Protein AF-A0A553V525-F1 (afdb_monomer_lite)

Foldseek 3Di:
DDEAEAPALVRLCVVPVDHSPDQWAEDAPYIYGYHLVVCVVVVNNQLSVQLRVQLNLFDPPPQQLLSLLVSCLRSVVLVVQDPDQLVCLPPDSNRLSVLCVVPDVVRNSSSSNNSVVVNNVVCVVQNPVVVSVVRVVD

Secondary structure (DSSP, 8-state):
-EEEE-SSHHHHHHHH---TT--EEEETTEEEES-HHHHHHTT-HHHHHHHHHHHTTSPTT--HHHHHHHHHHHHSGGGGS--S--S-TTS-HHHHHHHHHHT-TTTHHHHHHHHHHHHHHHHHHHHHHHHHHHHTT-

Radius of gyration: 14.91 Å; chains: 1; bounding box: 37×33×38 Å

Sequence (138 aa):
MRIEAASSAADFARHTAEPANIAASTQGAVISTQRLTALALSGRLPLTIRHEAFHTAQPAGIPRWLAEGLARTFSGEAASDPQGPTGLSRLSSDALSEELLGRNPTRLAAAYVEAARRAGQLVKRRGWKEVIKELSKL

Organism: NCBI:txid2592048

pLDDT: mean 93.95, std 5.08, range [64.5, 98.5]

Structure (mmCIF, N/CA/C/O backbone):
data_AF-A0A553V525-F1
#
_entry.id   AF-A0A553V525-F1
#
loop_
_atom_site.group_PDB
_atom_site.id
_atom_site.type_symbol
_atom_site.label_atom_id
_atom_site.label_alt_id
_atom_site.label_comp_id
_atom_site.label_asym_id
_atom_site.label_entity_id
_atom_site.label_seq_id
_atom_site.pdbx_PDB_ins_code
_atom_site.Cartn_x
_atom_site.Cartn_y
_atom_site.Cartn_z
_atom_site.occupancy
_atom_site.B_iso_or_equiv
_atom_site.auth_seq_id
_atom_site.auth_comp_id
_atom_site.auth_asym_id
_atom_site.auth_atom_id
_atom_site.pdbx_PDB_model_num
ATOM 1 N N . MET A 1 1 ? 8.305 -15.305 4.382 1.00 88.12 1 MET A N 1
ATOM 2 C CA . MET A 1 1 ? 8.177 -14.284 3.320 1.00 88.12 1 MET A CA 1
ATOM 3 C C . MET A 1 1 ? 9.393 -14.368 2.411 1.00 88.12 1 MET A C 1
ATOM 5 O O . MET A 1 1 ? 10.484 -14.564 2.933 1.00 88.12 1 MET A O 1
ATOM 9 N N . ARG A 1 2 ? 9.221 -14.228 1.092 1.00 95.38 2 ARG A N 1
ATOM 10 C CA . ARG A 1 2 ? 10.318 -14.115 0.111 1.00 95.38 2 ARG A CA 1
ATOM 11 C C . ARG A 1 2 ? 10.042 -12.981 -0.879 1.00 95.38 2 ARG A C 1
ATOM 13 O O . ARG A 1 2 ? 8.878 -12.683 -1.135 1.00 95.38 2 ARG A O 1
ATOM 20 N N . ILE A 1 3 ? 11.099 -12.376 -1.419 1.00 96.69 3 ILE A N 1
ATOM 21 C CA . ILE A 1 3 ? 11.019 -11.312 -2.430 1.00 96.69 3 ILE A CA 1
ATOM 22 C C . ILE A 1 3 ? 11.570 -11.853 -3.750 1.00 96.69 3 ILE A C 1
ATOM 24 O O . ILE A 1 3 ? 12.683 -12.376 -3.782 1.00 96.69 3 ILE A O 1
ATOM 28 N N . GLU A 1 4 ? 10.803 -11.706 -4.825 1.00 97.12 4 GLU A N 1
ATOM 29 C CA . GLU A 1 4 ? 11.183 -12.073 -6.189 1.00 97.12 4 GLU A CA 1
ATOM 30 C C . GLU A 1 4 ? 11.213 -10.824 -7.067 1.00 97.12 4 GLU A C 1
ATOM 32 O O . GLU A 1 4 ? 10.181 -10.215 -7.340 1.00 97.12 4 GLU A O 1
ATOM 37 N N . ALA A 1 5 ? 12.401 -10.431 -7.520 1.00 96.62 5 ALA A N 1
ATOM 38 C CA . ALA A 1 5 ? 12.555 -9.283 -8.402 1.00 96.62 5 ALA A CA 1
ATOM 39 C C . ALA A 1 5 ? 12.604 -9.735 -9.862 1.00 96.62 5 ALA A C 1
ATOM 41 O O . ALA A 1 5 ? 13.496 -10.485 -10.257 1.00 96.62 5 ALA A O 1
ATOM 42 N N . ALA A 1 6 ? 11.677 -9.236 -10.673 1.00 95.25 6 ALA A N 1
ATOM 43 C CA . ALA A 1 6 ? 11.665 -9.489 -12.103 1.00 95.25 6 ALA A CA 1
ATOM 44 C C . ALA A 1 6 ? 12.848 -8.814 -12.809 1.00 95.25 6 ALA A C 1
ATOM 46 O O . ALA A 1 6 ? 13.334 -7.755 -12.398 1.00 95.25 6 ALA A O 1
ATOM 47 N N . SER A 1 7 ? 13.261 -9.383 -13.939 1.00 93.31 7 SER A N 1
ATOM 48 C CA . SER A 1 7 ? 14.355 -8.861 -14.771 1.00 93.31 7 SER A CA 1
ATOM 49 C C . SER A 1 7 ? 13.959 -7.636 -15.611 1.00 93.31 7 SER A C 1
ATOM 51 O O . SER A 1 7 ? 14.817 -6.888 -16.078 1.00 93.31 7 SER A O 1
ATOM 53 N N . SER A 1 8 ? 12.661 -7.391 -15.801 1.00 90.81 8 SER A N 1
ATOM 54 C CA . SER A 1 8 ? 12.104 -6.236 -16.517 1.00 90.81 8 SER A CA 1
ATOM 55 C C . SER A 1 8 ? 10.628 -6.025 -16.150 1.00 90.81 8 SER A C 1
ATOM 57 O O . SER A 1 8 ? 10.022 -6.878 -15.507 1.00 90.81 8 SER A O 1
ATOM 59 N N . ALA A 1 9 ? 10.023 -4.912 -16.578 1.00 90.25 9 ALA A N 1
ATOM 60 C CA . ALA A 1 9 ? 8.586 -4.681 -16.383 1.00 90.25 9 ALA A CA 1
ATOM 61 C C . ALA A 1 9 ? 7.716 -5.684 -17.169 1.00 90.25 9 ALA A C 1
ATOM 63 O O . ALA A 1 9 ? 6.672 -6.109 -16.683 1.00 90.25 9 ALA A O 1
ATOM 64 N N . ALA A 1 10 ? 8.169 -6.108 -18.356 1.00 91.88 10 ALA A N 1
ATOM 65 C CA . ALA A 1 10 ? 7.500 -7.152 -19.134 1.00 91.88 10 ALA A CA 1
ATOM 66 C C . ALA A 1 10 ? 7.586 -8.514 -18.433 1.00 91.88 10 ALA A C 1
ATOM 68 O O . ALA A 1 10 ? 6.613 -9.259 -18.386 1.00 91.88 10 ALA A O 1
ATOM 69 N N . ASP A 1 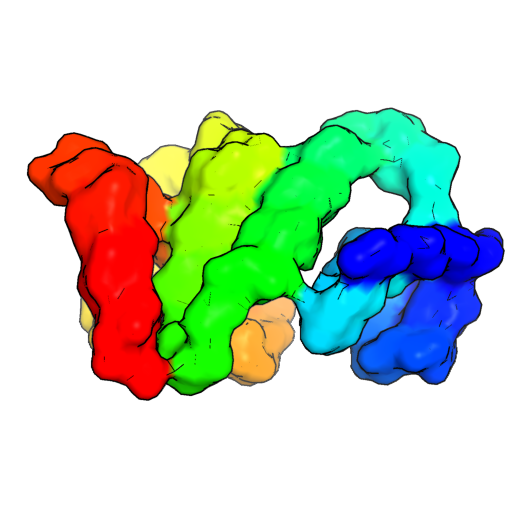11 ? 8.746 -8.821 -17.856 1.00 93.62 11 ASP A N 1
ATOM 70 C CA . ASP A 1 11 ? 8.949 -10.034 -17.073 1.00 93.62 11 ASP A CA 1
ATOM 71 C C . ASP A 1 11 ? 8.066 -10.065 -15.823 1.00 93.62 11 ASP A C 1
ATOM 73 O O . ASP A 1 11 ? 7.424 -11.076 -15.556 1.00 93.62 11 ASP A O 1
ATOM 77 N N . PHE A 1 12 ? 7.960 -8.931 -15.125 1.00 94.81 12 PHE A N 1
ATOM 78 C CA . PHE A 1 12 ? 7.050 -8.762 -13.996 1.00 94.81 12 PHE A CA 1
ATOM 79 C C . PHE A 1 12 ? 5.602 -9.050 -14.406 1.00 94.81 12 PHE A C 1
ATOM 81 O O . PHE A 1 12 ? 4.980 -9.939 -13.834 1.00 94.81 12 PHE A O 1
ATOM 88 N N . ALA A 1 13 ? 5.103 -8.369 -15.443 1.00 92.81 13 ALA A N 1
ATOM 89 C CA . ALA A 1 13 ? 3.723 -8.517 -15.902 1.00 92.81 13 ALA A CA 1
ATOM 90 C C . ALA A 1 13 ? 3.374 -9.961 -16.305 1.00 92.81 13 ALA A C 1
ATOM 92 O O . ALA A 1 13 ? 2.274 -10.432 -16.025 1.00 92.81 13 ALA A O 1
ATOM 93 N N . ARG A 1 14 ? 4.317 -10.695 -16.917 1.00 92.62 14 ARG A N 1
ATOM 94 C CA . ARG A 1 14 ? 4.125 -12.118 -17.249 1.00 92.62 14 ARG A CA 1
ATOM 95 C C . ARG A 1 14 ? 3.981 -13.004 -16.014 1.00 92.62 14 ARG A C 1
ATOM 97 O O . ARG A 1 14 ? 3.161 -13.912 -16.033 1.00 92.62 14 ARG A O 1
ATOM 104 N N . HIS A 1 15 ? 4.784 -12.770 -14.976 1.00 90.31 15 HIS A N 1
ATOM 105 C CA . HIS A 1 15 ? 4.807 -13.624 -13.784 1.00 90.31 15 HIS A CA 1
ATOM 106 C C . HIS A 1 15 ? 3.660 -13.335 -12.815 1.00 90.31 15 HIS A C 1
ATOM 108 O O . HIS A 1 15 ? 3.219 -14.238 -12.112 1.00 90.31 15 HIS A O 1
ATOM 114 N N . THR A 1 16 ? 3.179 -12.093 -12.762 1.00 91.19 16 THR A N 1
ATOM 115 C CA . THR A 1 16 ? 2.182 -11.665 -11.770 1.00 91.19 16 THR A CA 1
ATOM 116 C C . THR A 1 16 ? 0.788 -11.454 -12.350 1.00 91.19 16 THR A C 1
ATOM 118 O O . THR A 1 16 ? -0.157 -11.288 -11.583 1.00 91.19 16 THR A O 1
ATOM 121 N N . ALA A 1 17 ? 0.655 -11.428 -13.682 1.00 90.06 17 ALA A N 1
ATOM 122 C CA . ALA A 1 17 ? -0.527 -10.939 -14.399 1.00 90.06 17 ALA A CA 1
ATOM 123 C C . ALA A 1 17 ? -0.905 -9.481 -14.057 1.00 90.06 17 ALA A C 1
ATOM 125 O O . ALA A 1 17 ? -1.992 -9.013 -14.401 1.00 90.06 17 ALA A O 1
ATOM 126 N N . GLU A 1 18 ? -0.006 -8.740 -13.405 1.00 89.31 18 GLU A N 1
ATOM 127 C CA . GLU A 1 18 ? -0.202 -7.330 -13.099 1.00 89.31 18 GLU A CA 1
ATOM 128 C C . GLU A 1 18 ? 0.175 -6.449 -14.299 1.00 89.31 18 GLU A C 1
ATOM 130 O O . GLU A 1 18 ? 1.093 -6.771 -15.060 1.00 89.31 18 GLU A O 1
ATOM 135 N N . PRO A 1 19 ? -0.468 -5.282 -14.462 1.00 84.44 19 PRO A N 1
ATOM 136 C CA . PRO A 1 19 ? -0.036 -4.287 -15.433 1.00 84.44 19 PRO A CA 1
ATOM 137 C C . PRO A 1 19 ? 1.425 -3.851 -15.224 1.00 84.44 19 PRO A C 1
ATOM 139 O O . PRO A 1 19 ? 1.891 -3.688 -14.097 1.00 84.44 19 PRO A O 1
ATOM 142 N N . ALA A 1 20 ? 2.147 -3.567 -16.312 1.00 82.25 20 ALA A N 1
ATOM 143 C CA . ALA A 1 20 ? 3.570 -3.200 -16.267 1.00 82.25 20 ALA A CA 1
ATOM 144 C C . ALA A 1 20 ? 3.874 -1.886 -15.509 1.00 82.25 20 ALA A C 1
ATOM 146 O O . ALA A 1 20 ? 5.028 -1.608 -15.185 1.00 82.25 20 ALA A O 1
ATOM 147 N N . ASN A 1 21 ? 2.860 -1.067 -15.221 1.00 82.31 21 ASN A N 1
ATOM 148 C CA . ASN A 1 21 ? 2.977 0.143 -14.403 1.00 82.31 21 ASN A CA 1
ATOM 149 C C . ASN A 1 21 ? 2.856 -0.120 -12.887 1.00 82.31 21 ASN A C 1
ATOM 151 O O . ASN A 1 21 ? 3.037 0.812 -12.100 1.00 82.31 21 ASN A O 1
ATOM 155 N N . ILE A 1 22 ? 2.575 -1.357 -12.466 1.00 89.31 22 ILE A N 1
ATOM 156 C CA . ILE A 1 22 ? 2.565 -1.773 -11.059 1.00 89.31 22 ILE A CA 1
ATOM 157 C C . ILE A 1 22 ? 3.995 -2.073 -10.600 1.00 89.31 22 ILE A C 1
ATOM 159 O O . ILE A 1 22 ? 4.734 -2.797 -11.262 1.00 89.31 22 ILE A O 1
ATOM 163 N N . ALA A 1 23 ? 4.408 -1.483 -9.477 1.00 93.12 23 ALA A N 1
ATOM 164 C CA . ALA A 1 23 ? 5.784 -1.571 -8.980 1.00 93.12 23 ALA A CA 1
ATOM 165 C C . ALA A 1 23 ? 6.094 -2.919 -8.311 1.00 93.12 23 ALA A C 1
ATOM 167 O O . ALA A 1 23 ? 7.219 -3.415 -8.414 1.00 93.12 23 ALA A O 1
ATOM 168 N N . ALA A 1 24 ? 5.106 -3.480 -7.619 1.00 96.38 24 ALA A N 1
ATOM 169 C CA . ALA A 1 24 ? 5.170 -4.755 -6.930 1.00 96.38 24 ALA A CA 1
ATOM 170 C C . ALA A 1 24 ? 3.751 -5.269 -6.645 1.00 96.38 24 ALA A C 1
ATOM 172 O O . ALA A 1 24 ? 2.785 -4.526 -6.803 1.00 96.38 24 ALA A O 1
ATOM 173 N N . SER A 1 25 ? 3.636 -6.543 -6.287 1.00 95.38 25 SER A N 1
ATOM 174 C CA . SER A 1 25 ? 2.389 -7.169 -5.852 1.00 95.38 25 SER A CA 1
ATOM 175 C C . SER A 1 25 ? 2.707 -8.282 -4.858 1.00 95.38 25 SER A C 1
ATOM 177 O O . SER A 1 25 ? 3.759 -8.927 -4.949 1.00 95.38 25 SER A O 1
ATOM 179 N N . THR A 1 26 ? 1.797 -8.511 -3.918 1.00 95.69 26 THR A N 1
ATOM 180 C CA . THR A 1 26 ? 1.925 -9.537 -2.884 1.00 95.69 26 THR A CA 1
ATOM 181 C C . THR A 1 26 ? 0.887 -10.627 -3.086 1.00 95.69 26 THR A C 1
ATOM 183 O O . THR A 1 26 ? -0.313 -10.363 -3.136 1.00 95.69 26 THR A O 1
ATOM 186 N N . GLN A 1 27 ? 1.348 -11.875 -3.140 1.00 91.81 27 GLN A N 1
ATOM 187 C CA . GLN A 1 27 ? 0.498 -13.062 -3.179 1.00 91.81 27 GLN A CA 1
ATOM 188 C C . GLN A 1 27 ? 0.938 -14.030 -2.078 1.00 91.81 27 GLN A C 1
ATOM 190 O O . GLN A 1 27 ? 2.009 -14.642 -2.133 1.00 91.81 27 GLN A O 1
ATOM 195 N N . GLY A 1 28 ? 0.118 -14.141 -1.030 1.00 89.94 28 GLY A N 1
ATOM 196 C CA . GLY A 1 28 ? 0.458 -14.909 0.166 1.00 89.94 28 GLY A CA 1
ATOM 197 C C . GLY A 1 28 ? 1.754 -14.405 0.808 1.00 89.94 28 GLY A C 1
ATOM 198 O O . GLY A 1 28 ? 1.846 -13.259 1.234 1.00 89.94 28 GLY A O 1
ATOM 199 N N . ALA A 1 29 ? 2.772 -15.265 0.873 1.00 91.75 29 ALA A N 1
ATOM 200 C CA . ALA A 1 29 ? 4.075 -14.942 1.462 1.00 91.75 29 ALA A CA 1
ATOM 201 C C . ALA A 1 29 ? 5.125 -14.455 0.440 1.00 91.75 29 ALA A C 1
ATOM 203 O O . ALA A 1 29 ? 6.311 -14.364 0.787 1.00 91.75 29 ALA A O 1
ATOM 204 N N . VAL A 1 30 ? 4.722 -14.206 -0.809 1.00 95.81 30 VAL A N 1
ATOM 205 C CA . VAL A 1 30 ? 5.608 -13.824 -1.913 1.00 95.81 30 VAL A CA 1
ATOM 206 C C . VAL A 1 30 ? 5.343 -12.380 -2.308 1.00 95.81 30 VAL A C 1
ATOM 208 O O . VAL A 1 30 ? 4.219 -12.031 -2.655 1.00 95.81 30 VAL A O 1
ATOM 211 N N . ILE A 1 31 ? 6.395 -11.565 -2.276 1.00 97.44 31 ILE A N 1
ATOM 212 C CA . ILE A 1 31 ? 6.396 -10.212 -2.829 1.00 97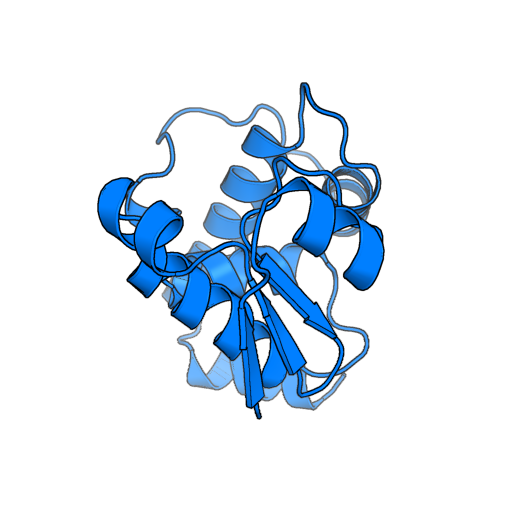.44 31 ILE A CA 1
ATOM 213 C C . ILE A 1 31 ? 7.105 -10.277 -4.174 1.00 97.44 31 ILE A C 1
ATOM 215 O O . ILE A 1 31 ? 8.320 -10.482 -4.225 1.00 97.44 31 ILE A O 1
ATOM 219 N N . SER A 1 32 ? 6.367 -10.090 -5.257 1.00 97.75 32 SER A N 1
ATOM 220 C CA . SER A 1 32 ? 6.943 -9.950 -6.589 1.00 97.75 32 SER A CA 1
ATOM 221 C C . SER A 1 32 ? 7.151 -8.467 -6.875 1.00 97.75 32 SER A C 1
ATOM 223 O O . SER A 1 32 ? 6.243 -7.667 -6.670 1.00 97.75 32 SER A O 1
ATOM 225 N N . THR A 1 33 ? 8.323 -8.071 -7.363 1.00 97.62 33 THR A N 1
ATOM 226 C CA . THR A 1 33 ? 8.642 -6.667 -7.664 1.00 97.62 33 THR A CA 1
ATOM 227 C C . THR A 1 33 ? 9.122 -6.507 -9.099 1.00 97.62 33 THR A C 1
ATOM 229 O O . THR A 1 33 ? 9.689 -7.427 -9.691 1.00 97.62 33 THR A O 1
ATOM 232 N N . GLN A 1 34 ? 9.010 -5.298 -9.650 1.00 96.06 34 GLN A N 1
ATOM 233 C CA . GLN A 1 34 ? 9.896 -4.893 -10.742 1.00 96.06 34 GLN A CA 1
ATOM 234 C C . GLN A 1 34 ? 11.369 -4.931 -10.287 1.00 96.06 34 GLN A C 1
ATOM 236 O O . GLN A 1 34 ? 11.673 -5.135 -9.108 1.00 96.06 34 GLN A O 1
ATOM 241 N N . ARG A 1 35 ? 12.312 -4.696 -11.208 1.00 95.62 35 ARG A N 1
ATOM 242 C CA . ARG A 1 35 ? 13.744 -4.620 -10.873 1.00 95.62 35 ARG A CA 1
ATOM 243 C C . ARG A 1 35 ? 13.997 -3.685 -9.687 1.00 95.62 35 ARG A C 1
ATOM 245 O O . ARG A 1 35 ? 13.679 -2.497 -9.754 1.00 95.62 35 ARG A O 1
ATOM 252 N N . LEU A 1 36 ? 14.675 -4.191 -8.657 1.00 96.56 3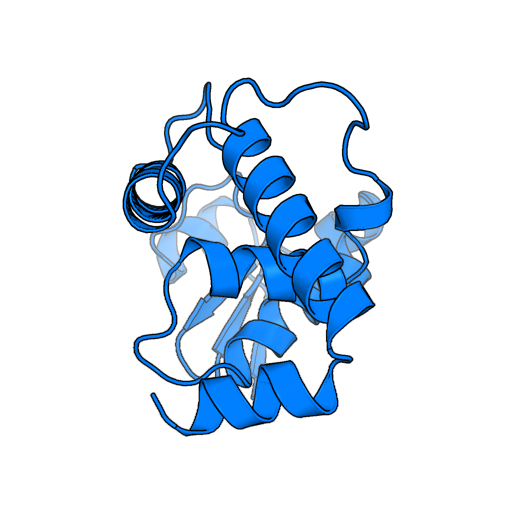6 LEU A N 1
ATOM 253 C CA . LEU A 1 36 ? 14.985 -3.413 -7.451 1.00 96.56 36 LEU A CA 1
ATOM 254 C C . LEU A 1 36 ? 15.811 -2.159 -7.762 1.00 96.56 36 LEU A C 1
ATOM 256 O O . LEU A 1 36 ? 15.564 -1.107 -7.184 1.00 96.56 36 LEU A O 1
ATOM 260 N N . THR A 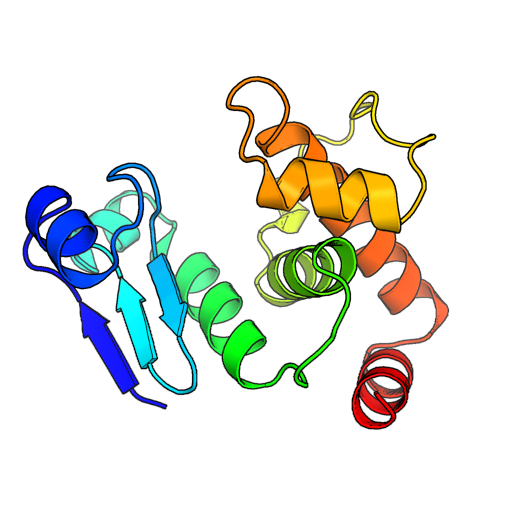1 37 ? 16.741 -2.238 -8.719 1.00 95.69 37 THR A N 1
ATOM 261 C CA . THR A 1 37 ? 17.545 -1.085 -9.156 1.00 95.69 37 THR A CA 1
ATOM 262 C C . THR A 1 37 ? 16.695 0.008 -9.799 1.00 95.69 37 THR A C 1
ATOM 264 O O . THR A 1 37 ? 16.931 1.183 -9.543 1.00 95.69 37 THR A O 1
ATOM 267 N N . ALA A 1 38 ? 15.669 -0.352 -10.575 1.00 94.19 38 ALA A N 1
ATOM 268 C CA . ALA A 1 38 ? 14.750 0.623 -11.156 1.00 94.19 38 ALA A CA 1
ATOM 269 C C . ALA A 1 38 ? 13.920 1.321 -10.067 1.00 94.19 38 ALA A C 1
ATOM 271 O O . ALA A 1 38 ? 13.804 2.545 -10.071 1.00 94.19 38 ALA A O 1
ATOM 272 N N . LEU A 1 39 ? 13.417 0.556 -9.091 1.00 95.69 39 LEU A N 1
ATOM 273 C CA . LEU A 1 39 ? 12.692 1.107 -7.942 1.00 95.69 39 LEU A CA 1
ATOM 274 C C . LEU A 1 39 ? 13.585 1.998 -7.064 1.00 95.69 39 LEU A C 1
ATOM 276 O O . LEU A 1 39 ? 13.110 2.996 -6.518 1.00 95.69 39 LEU A O 1
ATOM 280 N N . ALA A 1 40 ? 14.866 1.650 -6.918 1.00 97.12 40 ALA A N 1
ATOM 281 C CA . ALA A 1 40 ? 15.839 2.439 -6.167 1.00 97.12 40 ALA A CA 1
ATOM 282 C C . ALA A 1 40 ? 16.132 3.774 -6.862 1.00 97.12 40 ALA A C 1
ATOM 284 O O . ALA A 1 40 ? 16.071 4.816 -6.216 1.00 97.12 40 ALA A O 1
ATOM 285 N N . LEU A 1 41 ? 16.366 3.753 -8.179 1.00 96.88 41 LEU A N 1
ATOM 286 C CA . LEU A 1 41 ? 16.600 4.960 -8.979 1.00 96.88 41 LEU A CA 1
ATOM 287 C C . LEU A 1 41 ? 15.407 5.923 -8.953 1.00 96.88 41 LEU A C 1
ATOM 289 O O . LEU A 1 41 ? 15.604 7.133 -8.969 1.00 96.88 41 LEU A O 1
ATOM 293 N N . SER A 1 42 ? 14.177 5.408 -8.863 1.00 93.69 42 SER A N 1
ATOM 294 C CA . SER A 1 42 ? 12.978 6.241 -8.714 1.00 93.69 42 SER A CA 1
ATOM 295 C C . SER A 1 42 ? 12.670 6.642 -7.264 1.00 93.69 42 SER A C 1
ATOM 297 O O . SER A 1 42 ? 11.616 7.219 -7.016 1.00 93.69 42 SER A O 1
ATOM 299 N N . GLY A 1 43 ? 13.504 6.265 -6.288 1.00 95.12 43 GLY A N 1
ATOM 300 C CA . GLY A 1 43 ? 13.274 6.535 -4.862 1.00 95.12 43 GLY A CA 1
ATOM 301 C C . GLY A 1 43 ? 12.089 5.781 -4.239 1.00 95.12 43 GLY A C 1
ATOM 302 O O . GLY A 1 43 ? 11.650 6.119 -3.144 1.00 95.12 43 GLY A O 1
ATOM 303 N N . ARG A 1 44 ? 11.552 4.755 -4.915 1.00 95.19 44 ARG A N 1
ATOM 304 C CA . ARG A 1 44 ? 10.333 4.030 -4.504 1.00 95.19 44 ARG A CA 1
ATOM 305 C C . ARG A 1 44 ? 10.626 2.758 -3.716 1.00 95.19 44 ARG A C 1
ATOM 307 O O . ARG A 1 44 ? 9.770 2.319 -2.956 1.00 95.19 44 ARG A O 1
ATOM 314 N N . LEU A 1 45 ? 11.825 2.187 -3.859 1.00 96.88 45 LEU A N 1
ATOM 315 C CA . LEU A 1 45 ? 12.156 0.860 -3.327 1.00 96.88 45 LEU A CA 1
ATOM 316 C C . LEU A 1 45 ? 11.796 0.668 -1.837 1.00 96.88 45 LEU A C 1
ATOM 318 O O . LEU A 1 45 ? 11.067 -0.279 -1.545 1.00 96.88 45 LEU A O 1
ATOM 322 N N . PRO A 1 46 ? 12.222 1.527 -0.886 1.00 97.50 46 PRO A N 1
ATOM 323 C CA . PRO A 1 46 ? 11.921 1.295 0.528 1.00 97.50 46 PRO A CA 1
ATOM 324 C C . PRO A 1 46 ? 10.422 1.340 0.837 1.00 97.50 46 PRO A C 1
ATOM 326 O O . PRO A 1 46 ? 9.931 0.532 1.621 1.00 97.50 46 PRO A O 1
ATOM 329 N N . LEU A 1 47 ? 9.700 2.275 0.216 1.00 97.56 47 LEU A N 1
ATOM 330 C CA . LEU A 1 47 ? 8.263 2.446 0.412 1.00 97.56 47 LEU A CA 1
ATOM 331 C C . LEU A 1 47 ? 7.493 1.253 -0.158 1.00 97.56 47 LEU A C 1
ATOM 333 O O . LEU A 1 47 ? 6.668 0.672 0.539 1.00 97.56 47 LEU A O 1
ATOM 337 N N . THR A 1 48 ? 7.838 0.827 -1.375 1.00 97.12 48 THR A N 1
ATOM 338 C CA . THR A 1 48 ? 7.237 -0.341 -2.025 1.00 97.12 48 THR A CA 1
ATOM 339 C C . THR A 1 48 ? 7.454 -1.613 -1.207 1.00 97.12 48 THR A C 1
ATOM 341 O O . THR A 1 48 ? 6.494 -2.321 -0.933 1.00 97.12 48 THR A O 1
ATOM 344 N N . ILE A 1 49 ? 8.673 -1.888 -0.727 1.00 97.69 49 ILE A N 1
ATOM 345 C CA . ILE A 1 49 ? 8.915 -3.089 0.091 1.00 97.69 49 ILE A CA 1
ATOM 346 C C . ILE A 1 49 ? 8.122 -3.055 1.401 1.00 97.69 49 ILE A C 1
ATOM 348 O O . ILE A 1 49 ? 7.565 -4.075 1.793 1.00 97.69 49 ILE A O 1
ATOM 352 N N . ARG A 1 50 ? 8.035 -1.902 2.077 1.00 98.00 50 ARG A N 1
ATOM 353 C CA . ARG A 1 50 ? 7.240 -1.781 3.311 1.00 98.00 50 ARG A CA 1
ATOM 354 C C . ARG A 1 50 ? 5.748 -1.986 3.059 1.00 98.00 50 ARG A C 1
ATOM 356 O O . ARG A 1 50 ? 5.100 -2.629 3.877 1.00 98.00 50 ARG A O 1
ATOM 363 N N . HIS A 1 51 ? 5.229 -1.441 1.960 1.00 98.25 51 HIS A N 1
ATOM 364 C CA . HIS A 1 51 ? 3.833 -1.584 1.553 1.00 98.25 51 HIS A CA 1
ATOM 365 C C . HIS A 1 51 ? 3.470 -3.058 1.354 1.00 98.25 51 HIS A C 1
ATOM 367 O O . HIS A 1 51 ? 2.598 -3.588 2.038 1.00 98.25 51 HIS A O 1
ATOM 373 N N . GLU A 1 52 ? 4.218 -3.740 0.489 1.00 97.75 52 GLU A N 1
ATOM 374 C CA . GLU A 1 52 ? 3.986 -5.146 0.162 1.00 97.75 52 GLU A CA 1
ATOM 375 C C . GLU A 1 52 ? 4.201 -6.067 1.369 1.00 97.75 52 GLU A C 1
ATOM 377 O O . GLU A 1 52 ? 3.391 -6.947 1.655 1.00 97.75 52 GLU A O 1
ATOM 382 N N . ALA A 1 53 ? 5.249 -5.822 2.162 1.00 97.00 53 ALA A N 1
ATOM 383 C CA . ALA A 1 53 ? 5.476 -6.579 3.389 1.00 97.00 53 ALA A CA 1
ATOM 384 C C . ALA A 1 53 ? 4.311 -6.434 4.376 1.00 97.00 53 ALA A C 1
ATOM 386 O O . ALA A 1 53 ? 3.962 -7.406 5.046 1.00 97.00 53 ALA A O 1
ATOM 387 N N . PHE A 1 54 ? 3.671 -5.262 4.443 1.00 96.19 54 PHE A N 1
ATOM 388 C CA . PHE A 1 54 ? 2.517 -5.065 5.312 1.00 96.19 54 PHE A CA 1
ATOM 389 C C . PHE A 1 54 ? 1.313 -5.909 4.877 1.00 96.19 54 PHE A C 1
ATOM 391 O O . PHE A 1 54 ? 0.634 -6.466 5.737 1.00 96.19 54 PHE A O 1
ATOM 398 N N . HIS A 1 55 ? 1.090 -6.091 3.571 1.00 96.00 55 HIS A N 1
ATOM 399 C CA . HIS A 1 55 ? 0.043 -6.989 3.072 1.00 96.00 55 HIS A CA 1
ATOM 400 C C . HIS A 1 55 ? 0.229 -8.436 3.534 1.00 96.00 55 HIS A C 1
ATOM 402 O O . HIS A 1 55 ? -0.757 -9.098 3.846 1.00 96.00 55 HIS A O 1
ATOM 408 N N . THR A 1 56 ? 1.469 -8.917 3.680 1.00 93.38 56 THR A N 1
ATOM 409 C CA . THR A 1 56 ? 1.725 -10.290 4.168 1.00 93.38 56 THR A CA 1
ATOM 410 C C . THR A 1 56 ? 1.267 -10.532 5.611 1.00 93.38 56 THR A C 1
ATOM 412 O O . THR A 1 56 ? 1.090 -11.680 6.012 1.00 93.38 56 THR A O 1
ATOM 415 N N . ALA A 1 57 ? 1.085 -9.464 6.395 1.00 89.69 57 ALA A N 1
ATOM 416 C CA . ALA A 1 57 ? 0.633 -9.523 7.782 1.00 89.69 57 ALA A CA 1
ATOM 417 C C . ALA A 1 57 ? -0.877 -9.270 7.937 1.00 89.69 57 ALA A C 1
ATOM 419 O O . ALA A 1 57 ? -1.401 -9.349 9.050 1.00 89.69 57 ALA A O 1
ATOM 420 N N . GLN A 1 58 ? -1.578 -8.930 6.853 1.00 91.75 58 GLN A N 1
ATOM 421 C CA . GLN A 1 58 ? -3.012 -8.672 6.893 1.00 91.75 58 GLN A CA 1
ATOM 422 C C . GLN A 1 58 ? -3.801 -9.990 6.883 1.00 91.75 58 GLN A C 1
ATOM 424 O O . GLN A 1 58 ? -3.419 -10.933 6.189 1.00 91.75 58 GLN A O 1
ATOM 429 N N . PRO A 1 59 ? -4.908 -10.075 7.639 1.00 90.44 59 PRO A N 1
ATOM 430 C CA . PRO A 1 59 ? -5.772 -11.248 7.611 1.00 90.44 59 PRO A CA 1
ATOM 431 C C . PRO A 1 59 ? -6.500 -11.355 6.269 1.00 90.44 59 PRO A C 1
ATOM 433 O O . PRO A 1 59 ? -6.733 -10.358 5.579 1.00 90.44 59 PRO A O 1
ATOM 436 N N . ALA A 1 60 ? -6.905 -12.574 5.919 1.00 87.81 60 ALA A N 1
ATOM 437 C CA . ALA A 1 60 ? -7.799 -12.790 4.790 1.00 87.81 60 ALA A CA 1
ATOM 438 C C . ALA A 1 60 ? -9.147 -12.083 5.028 1.00 87.81 60 ALA A C 1
ATOM 440 O O . ALA A 1 60 ? -9.590 -11.940 6.162 1.00 87.81 60 ALA A O 1
ATOM 441 N N . GLY A 1 61 ? -9.804 -11.621 3.962 1.00 88.62 61 GLY A N 1
ATOM 442 C CA . GLY A 1 61 ? -11.136 -11.006 4.061 1.00 88.62 61 GLY A CA 1
ATOM 443 C C . GLY A 1 61 ? -11.165 -9.552 4.551 1.00 88.62 61 GLY A C 1
ATOM 444 O O . GLY A 1 61 ? -12.241 -8.959 4.608 1.00 88.62 61 GLY A O 1
ATOM 445 N N . ILE A 1 62 ? -10.014 -8.938 4.848 1.00 93.94 62 ILE A N 1
ATOM 446 C CA . ILE A 1 62 ? -9.944 -7.496 5.109 1.00 93.94 62 ILE A CA 1
ATOM 447 C C . ILE A 1 62 ? -10.529 -6.701 3.916 1.00 93.94 62 ILE A C 1
ATOM 449 O O . ILE A 1 62 ? -10.167 -6.965 2.765 1.00 93.94 62 ILE A O 1
ATOM 453 N N . PRO A 1 63 ? -11.407 -5.702 4.147 1.00 95.19 63 PRO A N 1
ATOM 454 C CA . PRO A 1 63 ? -11.921 -4.863 3.067 1.00 95.19 63 PRO A CA 1
ATOM 455 C C . PRO A 1 63 ? -10.790 -4.167 2.305 1.00 95.19 63 PRO A C 1
ATOM 457 O O . PRO A 1 63 ? -9.882 -3.600 2.924 1.00 95.19 63 PRO A O 1
ATOM 460 N N . ARG A 1 64 ? -10.857 -4.154 0.965 1.00 96.44 64 ARG A N 1
ATOM 461 C CA . ARG A 1 64 ? -9.760 -3.666 0.106 1.00 96.44 64 ARG A CA 1
ATOM 462 C C . ARG A 1 64 ? -9.337 -2.240 0.447 1.00 96.44 64 ARG A C 1
ATOM 464 O O . ARG A 1 64 ? -8.142 -1.968 0.518 1.00 96.44 64 ARG A O 1
ATOM 471 N N . TRP A 1 65 ? -10.290 -1.345 0.716 1.00 97.94 65 TRP A N 1
ATOM 472 C CA . TRP A 1 65 ? -9.974 0.033 1.107 1.00 97.94 65 TRP A CA 1
ATOM 473 C C . TRP A 1 65 ? -9.108 0.105 2.371 1.00 97.94 65 TRP A C 1
ATOM 475 O O . TRP A 1 65 ? -8.212 0.942 2.463 1.00 97.94 65 TRP A O 1
ATOM 485 N N . LEU A 1 66 ? -9.361 -0.769 3.347 1.00 97.62 66 LEU A N 1
ATOM 486 C CA . LEU A 1 66 ? -8.644 -0.763 4.613 1.00 97.62 66 LEU A CA 1
ATOM 487 C C . LEU A 1 66 ? -7.272 -1.417 4.452 1.00 97.62 66 LEU A C 1
ATOM 489 O O . LEU A 1 66 ? -6.292 -0.888 4.970 1.00 97.62 66 LEU A O 1
ATOM 493 N N .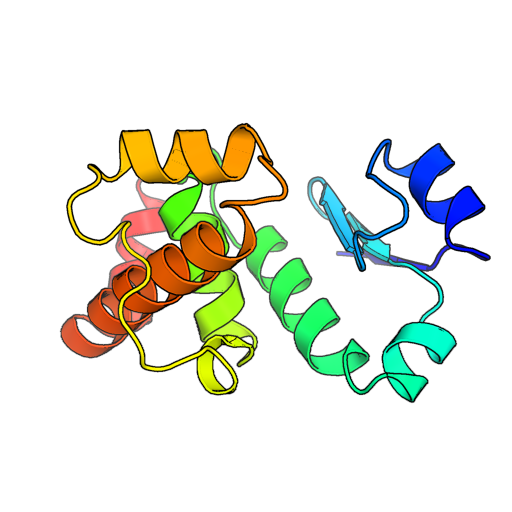 ALA A 1 67 ? -7.195 -2.509 3.688 1.00 97.25 67 ALA A N 1
ATOM 494 C CA . ALA A 1 67 ? -5.944 -3.178 3.343 1.00 97.25 67 ALA A CA 1
ATOM 495 C C . ALA A 1 67 ? -4.939 -2.210 2.703 1.00 97.25 67 ALA A C 1
ATOM 497 O O . ALA A 1 67 ? -3.833 -2.024 3.213 1.00 97.25 67 ALA A O 1
ATOM 498 N N . GLU A 1 68 ? -5.359 -1.534 1.635 1.00 97.75 68 GLU A N 1
ATOM 499 C CA . GLU A 1 68 ? -4.531 -0.577 0.896 1.00 97.75 68 GLU A CA 1
ATOM 500 C C . GLU A 1 68 ? -4.233 0.679 1.711 1.00 97.75 68 GLU A C 1
ATOM 502 O O . GLU A 1 68 ? -3.107 1.181 1.734 1.00 97.75 68 GLU A O 1
ATOM 507 N N . GLY A 1 69 ? -5.239 1.189 2.426 1.00 98.19 69 GLY A N 1
ATOM 508 C CA . GLY A 1 69 ? -5.084 2.380 3.247 1.00 98.19 69 GLY A CA 1
ATOM 509 C C . GLY A 1 69 ? -4.077 2.181 4.379 1.00 98.19 69 GLY A C 1
ATOM 510 O O . GLY A 1 69 ? -3.235 3.051 4.616 1.00 98.19 69 GLY A O 1
ATOM 511 N N . LEU A 1 70 ? -4.126 1.037 5.069 1.00 98.06 70 LEU A N 1
ATOM 512 C CA . LEU A 1 70 ? -3.169 0.718 6.128 1.00 98.06 70 LEU A CA 1
ATOM 513 C C . LEU A 1 70 ? -1.776 0.442 5.564 1.00 98.06 70 LEU A C 1
ATOM 515 O O . LEU A 1 70 ? -0.813 0.923 6.154 1.00 98.06 70 LEU A O 1
ATOM 519 N N . ALA A 1 71 ? -1.659 -0.245 4.422 1.00 98.06 71 ALA A N 1
ATOM 520 C CA . ALA A 1 71 ? -0.370 -0.481 3.772 1.00 98.06 71 ALA A CA 1
ATOM 521 C C . ALA A 1 71 ? 0.324 0.837 3.388 1.00 98.06 71 ALA A C 1
ATOM 523 O O . ALA A 1 71 ? 1.471 1.048 3.780 1.00 98.06 71 ALA A O 1
ATOM 524 N N . ARG A 1 72 ? -0.387 1.785 2.753 1.00 97.94 72 ARG A N 1
ATOM 525 C CA . ARG A 1 72 ? 0.149 3.132 2.442 1.00 97.94 72 ARG A CA 1
ATOM 526 C C . ARG A 1 72 ? 0.478 3.958 3.686 1.00 97.94 72 ARG A C 1
ATOM 528 O O . ARG A 1 72 ? 1.444 4.724 3.690 1.00 97.94 72 ARG A O 1
ATOM 535 N N . THR A 1 73 ? -0.335 3.834 4.737 1.00 97.69 73 THR A N 1
ATOM 536 C CA . THR A 1 73 ? -0.097 4.528 6.015 1.00 97.69 73 THR A CA 1
ATOM 537 C C . THR A 1 73 ? 1.157 3.984 6.700 1.00 97.69 73 THR A C 1
ATOM 539 O O . THR A 1 73 ? 1.980 4.759 7.177 1.00 97.69 73 THR A O 1
ATOM 542 N N . PHE A 1 74 ? 1.318 2.659 6.737 1.00 97.88 74 PHE A N 1
ATOM 543 C CA . PHE A 1 74 ? 2.461 1.983 7.346 1.00 97.88 74 PHE A CA 1
ATOM 544 C C . PHE A 1 74 ? 3.752 2.200 6.553 1.00 97.88 74 PHE A C 1
ATOM 546 O O . PHE A 1 74 ? 4.804 2.457 7.137 1.00 97.88 74 PHE A O 1
ATOM 553 N N . SER A 1 75 ? 3.681 2.113 5.222 1.00 98.00 75 SER A N 1
ATOM 554 C CA . SER A 1 75 ? 4.847 2.251 4.348 1.00 98.00 75 SER A CA 1
ATOM 555 C C . SER A 1 75 ? 5.456 3.651 4.405 1.00 98.00 75 SER A C 1
ATOM 557 O O . SER A 1 75 ? 6.676 3.795 4.275 1.00 98.00 75 SER A O 1
ATOM 559 N N . GLY A 1 76 ? 4.613 4.660 4.645 1.00 96.88 76 GLY A N 1
ATOM 560 C CA . GLY A 1 76 ? 4.954 6.077 4.598 1.00 96.88 76 GLY A CA 1
ATOM 561 C C . GLY A 1 76 ? 4.597 6.744 3.267 1.00 96.88 76 GLY A C 1
ATOM 562 O O . GLY A 1 76 ? 4.791 7.949 3.140 1.00 96.88 76 GLY A O 1
ATOM 563 N N . GLU A 1 77 ? 4.041 6.011 2.295 1.00 96.38 77 GLU A N 1
ATOM 564 C CA . GLU A 1 77 ? 3.596 6.586 1.013 1.00 96.38 77 GLU A CA 1
ATOM 565 C C . GLU A 1 77 ? 2.559 7.692 1.201 1.00 96.38 77 GLU A C 1
ATOM 567 O O . GLU A 1 77 ? 2.586 8.692 0.487 1.00 96.38 77 GLU A O 1
ATOM 572 N N . ALA A 1 78 ? 1.694 7.550 2.210 1.00 95.88 78 ALA A N 1
ATOM 573 C CA . ALA A 1 78 ? 0.662 8.533 2.520 1.00 95.88 78 ALA A CA 1
ATOM 574 C C . ALA A 1 78 ? 1.221 9.933 2.850 1.00 95.88 78 ALA A C 1
ATOM 576 O O . ALA A 1 78 ? 0.507 10.927 2.723 1.00 95.88 78 ALA A O 1
ATOM 577 N N . ALA A 1 79 ? 2.493 10.044 3.253 1.00 94.38 79 ALA A N 1
ATOM 578 C CA . ALA A 1 79 ? 3.122 11.334 3.542 1.00 94.38 79 ALA A CA 1
ATOM 579 C C . ALA A 1 79 ? 3.329 12.196 2.284 1.00 94.38 79 ALA A C 1
ATOM 581 O O . ALA A 1 79 ? 3.437 13.416 2.389 1.00 94.38 79 ALA A O 1
ATOM 582 N N . SER A 1 80 ? 3.375 11.575 1.102 1.00 92.69 80 SER A N 1
ATOM 583 C CA . SER A 1 80 ? 3.511 12.259 -0.188 1.00 92.69 80 SER A CA 1
ATOM 584 C C . SER A 1 80 ? 2.176 12.442 -0.914 1.00 92.69 80 SER A C 1
ATOM 586 O O . SER A 1 80 ? 2.156 12.966 -2.028 1.00 92.69 80 SER A O 1
ATOM 588 N N . ASP A 1 81 ? 1.061 12.020 -0.310 1.00 94.31 81 ASP A N 1
ATOM 589 C CA . ASP A 1 81 ? -0.250 12.125 -0.938 1.00 94.31 81 ASP A CA 1
ATOM 590 C C . ASP A 1 81 ? -0.735 13.591 -1.001 1.00 94.31 81 ASP A C 1
ATOM 592 O O . ASP A 1 81 ? -0.518 14.377 -0.064 1.00 94.31 81 ASP A O 1
ATOM 596 N N . PRO A 1 82 ? -1.448 13.983 -2.076 1.00 94.19 82 PRO A N 1
ATOM 597 C CA . PRO A 1 82 ? -2.062 15.301 -2.171 1.00 94.19 82 PRO A CA 1
ATOM 598 C C . PRO A 1 82 ? -3.025 15.580 -1.007 1.00 94.19 82 PRO A C 1
ATOM 600 O O . PRO A 1 82 ? -3.897 14.774 -0.676 1.00 94.19 82 PRO A O 1
ATOM 603 N N . GLN A 1 83 ? -2.927 16.775 -0.420 1.00 91.31 83 GLN A N 1
ATOM 604 C CA . GLN A 1 83 ? -3.788 17.188 0.700 1.00 91.31 83 GLN A CA 1
ATOM 605 C C . GLN A 1 83 ? -5.201 17.614 0.263 1.00 91.31 83 GLN A C 1
ATOM 607 O O . GLN A 1 83 ? -6.099 17.745 1.092 1.00 91.31 83 GLN A O 1
ATOM 612 N N . GLY A 1 84 ? -5.418 17.807 -1.041 1.00 93.19 84 GLY A N 1
ATOM 613 C CA . GLY A 1 84 ? -6.692 18.249 -1.602 1.00 93.19 84 GLY A CA 1
ATOM 614 C C . GLY A 1 84 ? -7.825 17.213 -1.523 1.00 93.19 84 GLY A C 1
ATOM 615 O O . GLY A 1 84 ? -7.623 16.051 -1.141 1.00 93.19 84 GLY A O 1
ATOM 616 N N . PRO A 1 85 ? -9.053 17.619 -1.887 1.00 94.12 85 PRO A N 1
ATOM 617 C CA . PRO A 1 85 ? -10.180 16.704 -1.989 1.00 94.12 85 PRO A CA 1
ATOM 618 C C . PRO A 1 85 ? -9.913 15.639 -3.058 1.00 94.12 85 PRO A C 1
ATOM 620 O O . PRO A 1 85 ? -9.470 15.937 -4.161 1.00 94.12 85 PRO A O 1
ATOM 623 N N . THR A 1 86 ? -10.231 14.389 -2.728 1.00 95.62 86 THR A N 1
ATOM 624 C CA . THR A 1 86 ? -10.137 13.239 -3.644 1.00 95.62 86 THR A CA 1
ATOM 625 C C . THR A 1 86 ? -11.359 13.134 -4.557 1.00 95.62 86 THR A C 1
ATOM 627 O O . THR A 1 86 ? -11.343 12.385 -5.525 1.00 95.62 86 THR A O 1
ATOM 630 N N . GLY A 1 87 ? -12.454 13.827 -4.216 1.00 96.19 87 GLY A N 1
ATOM 631 C CA . GLY A 1 87 ? -13.777 13.622 -4.817 1.00 96.19 87 GLY A CA 1
ATOM 632 C C . GLY A 1 87 ? -14.476 12.336 -4.356 1.00 96.19 87 GLY A C 1
ATOM 633 O O . GLY A 1 87 ? -15.616 12.098 -4.738 1.00 96.19 87 GLY A O 1
ATOM 634 N N . LEU A 1 88 ? -13.831 11.523 -3.509 1.00 96.69 88 LEU A N 1
ATOM 635 C CA . LEU A 1 88 ? -14.300 10.190 -3.110 1.00 96.69 88 LEU A CA 1
ATOM 636 C C . LEU A 1 88 ? -14.697 10.095 -1.631 1.00 96.69 88 LEU A C 1
ATOM 638 O O . LEU A 1 88 ? -15.093 9.032 -1.157 1.00 96.69 88 LEU A O 1
ATOM 642 N N . SER A 1 89 ? -14.643 11.202 -0.888 1.00 95.88 89 SER A N 1
ATOM 643 C CA . SER A 1 89 ? -14.911 11.230 0.558 1.00 95.88 89 SER A CA 1
ATOM 644 C C . SER A 1 89 ? -16.322 10.790 0.952 1.00 95.88 89 SER A C 1
ATOM 646 O O . SER A 1 89 ? -16.529 10.354 2.080 1.00 95.88 89 SER A O 1
ATOM 648 N N . ARG A 1 90 ? -17.286 10.861 0.026 1.00 96.94 90 ARG A N 1
ATOM 649 C CA . ARG A 1 90 ? -18.679 10.440 0.248 1.00 96.94 90 ARG A CA 1
ATOM 650 C C . ARG A 1 90 ? -18.955 8.979 -0.111 1.00 96.94 90 ARG A C 1
ATOM 652 O O . ARG A 1 90 ? -20.054 8.507 0.157 1.00 96.94 90 ARG A O 1
ATOM 659 N N . LEU A 1 91 ? -18.001 8.266 -0.719 1.00 97.56 91 LEU A N 1
ATOM 660 C CA . LEU A 1 91 ? -18.185 6.846 -1.018 1.00 97.56 91 LEU A CA 1
ATOM 661 C C . LEU A 1 91 ? -18.286 6.032 0.273 1.00 97.56 91 LEU A C 1
ATOM 663 O O . LEU A 1 91 ? -17.533 6.279 1.224 1.00 97.56 91 LEU A O 1
ATOM 667 N N . SER A 1 92 ? -19.161 5.025 0.278 1.00 98.12 92 SER A N 1
ATOM 668 C CA . SER A 1 92 ? -19.145 3.987 1.309 1.00 98.12 92 SER A CA 1
ATOM 669 C C . SER A 1 92 ? -17.817 3.218 1.276 1.00 98.12 92 SER A C 1
ATOM 671 O O . SER A 1 92 ? -17.064 3.278 0.302 1.00 98.12 92 SER A O 1
ATOM 673 N N . SER A 1 93 ? -17.508 2.506 2.357 1.00 97.12 93 SER A N 1
ATOM 674 C CA . SER A 1 93 ? -16.325 1.640 2.443 1.00 97.12 93 SER A CA 1
ATOM 675 C C . SER A 1 93 ? -16.293 0.574 1.342 1.00 97.12 93 SER A C 1
ATOM 677 O O . SER A 1 93 ? -15.239 0.319 0.755 1.00 97.12 93 SER A O 1
ATOM 679 N N . ASP A 1 94 ? -17.453 0.001 1.025 1.00 97.12 94 ASP A N 1
ATOM 680 C CA . ASP A 1 94 ? -17.581 -1.021 -0.014 1.00 97.12 94 ASP A CA 1
ATOM 681 C C . ASP A 1 94 ? -17.395 -0.398 -1.396 1.00 97.12 94 ASP A C 1
ATOM 683 O O . ASP A 1 94 ? -16.559 -0.859 -2.162 1.00 97.12 94 ASP A O 1
ATOM 687 N N . ALA A 1 95 ? -18.044 0.739 -1.673 1.00 97.38 95 ALA A N 1
ATOM 688 C CA . ALA A 1 95 ? -17.852 1.450 -2.935 1.00 97.38 95 ALA A CA 1
ATOM 689 C C . ALA A 1 95 ? -16.389 1.876 -3.142 1.00 97.38 95 ALA A C 1
ATOM 691 O O . ALA A 1 95 ? -15.869 1.771 -4.246 1.00 97.38 95 ALA A O 1
ATOM 692 N N . LEU A 1 96 ? -15.689 2.312 -2.089 1.00 98.12 96 LEU A N 1
ATOM 693 C CA . LEU A 1 96 ? -14.260 2.625 -2.178 1.00 98.12 96 LEU A CA 1
ATOM 694 C C . LEU A 1 96 ? -13.403 1.375 -2.448 1.00 98.12 96 LEU A C 1
ATOM 696 O O . LEU A 1 96 ? -12.389 1.467 -3.137 1.00 98.12 96 LEU A O 1
ATOM 700 N N . SER A 1 97 ? -13.806 0.214 -1.928 1.00 97.62 97 SER A N 1
ATOM 701 C CA . SER A 1 97 ? -13.148 -1.065 -2.224 1.00 97.62 97 SER A CA 1
ATOM 702 C C . SER A 1 97 ? -13.338 -1.456 -3.686 1.00 97.62 97 SER A C 1
ATOM 704 O O . SER A 1 97 ? -12.364 -1.828 -4.336 1.00 97.62 97 SER A O 1
ATOM 706 N N . GLU A 1 98 ? -14.547 -1.283 -4.219 1.00 96.12 98 GLU A N 1
ATOM 707 C CA . GLU A 1 98 ? -14.845 -1.512 -5.635 1.00 96.12 98 GLU A CA 1
ATOM 708 C C . GLU A 1 98 ? -14.053 -0.573 -6.555 1.00 96.12 98 GLU A C 1
ATOM 710 O O . GLU A 1 98 ? -13.529 -1.019 -7.571 1.00 96.12 98 GLU A O 1
ATOM 715 N N . GLU A 1 99 ? -13.860 0.702 -6.193 1.00 95.50 99 GLU A N 1
ATOM 716 C CA . GLU A 1 99 ? -13.001 1.612 -6.975 1.00 95.50 99 GLU A CA 1
ATOM 717 C C . GLU A 1 99 ? -11.542 1.128 -7.051 1.00 95.50 99 GLU A C 1
ATOM 719 O O . GLU A 1 99 ? -10.899 1.235 -8.100 1.00 95.50 99 GLU A O 1
ATOM 724 N N . LEU A 1 100 ? -11.011 0.583 -5.951 1.00 95.31 100 LEU A N 1
ATOM 725 C CA . LEU A 1 100 ? -9.654 0.030 -5.904 1.00 95.31 100 LEU A CA 1
ATOM 726 C C . LEU A 1 100 ? -9.542 -1.271 -6.709 1.00 95.31 100 LEU A C 1
ATOM 728 O O . LEU A 1 100 ? -8.556 -1.465 -7.422 1.00 95.31 100 LEU A O 1
ATOM 732 N N . LEU A 1 101 ? -10.548 -2.146 -6.627 1.00 92.56 101 LEU A N 1
ATOM 733 C CA . LEU A 1 101 ? -10.598 -3.403 -7.382 1.00 92.56 101 LEU A CA 1
ATOM 734 C C . LEU A 1 101 ? -10.794 -3.170 -8.882 1.00 92.56 101 LEU A C 1
ATOM 736 O O . LEU A 1 101 ? -10.136 -3.818 -9.694 1.00 92.56 101 LEU A O 1
ATOM 740 N N . GLY A 1 102 ? -11.647 -2.213 -9.251 1.00 88.62 102 GLY A N 1
ATOM 741 C CA . GLY A 1 102 ? -11.949 -1.868 -10.638 1.00 88.62 102 GLY A CA 1
ATOM 742 C C . GLY A 1 102 ? -10.788 -1.200 -11.376 1.00 88.62 102 GLY A C 1
ATOM 743 O O . GLY A 1 102 ? -10.803 -1.144 -12.604 1.00 88.62 102 GLY A O 1
ATOM 744 N N . ARG A 1 103 ? -9.772 -0.703 -10.651 1.00 83.25 103 ARG A N 1
ATOM 745 C CA . ARG A 1 103 ? -8.515 -0.161 -11.204 1.00 83.25 103 ARG A CA 1
ATOM 746 C C . ARG A 1 103 ? -8.719 0.888 -12.305 1.00 83.25 103 ARG A C 1
ATOM 748 O O . ARG A 1 103 ? -7.904 0.996 -13.220 1.00 83.25 103 ARG A O 1
ATOM 755 N N . ASN A 1 104 ? -9.783 1.690 -12.216 1.00 87.00 104 ASN A N 1
ATOM 756 C CA . ASN A 1 104 ? -10.058 2.738 -13.197 1.00 87.00 104 ASN A CA 1
ATOM 757 C C . ASN A 1 104 ? -8.893 3.751 -13.217 1.00 87.00 104 ASN A C 1
ATOM 759 O O . ASN A 1 104 ? -8.707 4.456 -12.221 1.00 87.00 104 ASN A O 1
ATOM 763 N N . PRO A 1 105 ? -8.149 3.904 -14.332 1.00 82.94 105 PRO A N 1
ATOM 764 C CA . PRO A 1 105 ? -6.954 4.749 -14.379 1.00 82.94 105 PRO A CA 1
ATOM 765 C C . PRO A 1 105 ? -7.196 6.204 -13.962 1.00 82.94 105 PRO A C 1
ATOM 767 O O . PRO A 1 105 ? -6.319 6.826 -13.370 1.00 82.94 105 PRO A O 1
ATOM 770 N N . THR A 1 106 ? -8.393 6.741 -14.218 1.00 87.81 106 THR A N 1
ATOM 771 C CA . THR A 1 106 ? -8.737 8.130 -13.863 1.00 87.81 106 THR A CA 1
ATOM 772 C C . THR A 1 106 ? -9.034 8.338 -12.380 1.00 87.81 106 THR A C 1
ATOM 774 O O . THR A 1 106 ? -8.921 9.460 -11.892 1.00 87.81 106 THR A O 1
ATOM 777 N N . ARG A 1 107 ? -9.407 7.283 -11.646 1.00 92.44 107 ARG A N 1
ATOM 778 C CA . ARG A 1 107 ? -9.865 7.386 -10.248 1.00 92.44 107 ARG A CA 1
ATOM 779 C C . ARG A 1 107 ? -8.990 6.628 -9.261 1.00 92.44 107 ARG A C 1
ATOM 781 O O . ARG A 1 107 ? -9.018 6.945 -8.076 1.00 92.44 107 ARG A O 1
ATOM 788 N N . LEU A 1 108 ? -8.175 5.689 -9.735 1.00 92.62 108 LEU A N 1
ATOM 789 C CA . LEU A 1 108 ? -7.386 4.792 -8.897 1.00 92.62 108 LEU A CA 1
ATOM 790 C C . LEU A 1 108 ? -6.448 5.549 -7.949 1.00 92.62 108 LEU A C 1
ATOM 792 O O . LEU A 1 108 ? -6.415 5.261 -6.756 1.00 92.62 108 LEU A O 1
ATOM 796 N N . ALA A 1 109 ? -5.740 6.566 -8.448 1.00 93.31 109 ALA A N 1
ATOM 797 C CA . ALA A 1 109 ? -4.869 7.388 -7.608 1.00 93.31 109 ALA A CA 1
ATOM 798 C C . ALA A 1 109 ? -5.655 8.088 -6.483 1.00 93.31 109 ALA A C 1
ATOM 800 O O . ALA A 1 109 ? -5.246 8.049 -5.325 1.00 93.31 109 ALA A O 1
ATOM 801 N N . ALA A 1 110 ? -6.819 8.665 -6.797 1.00 96.44 110 ALA A N 1
ATOM 802 C CA . ALA A 1 110 ? -7.681 9.296 -5.801 1.00 96.44 110 ALA A CA 1
ATOM 803 C C . ALA A 1 110 ? -8.256 8.279 -4.799 1.00 96.44 110 ALA A C 1
ATOM 805 O O . ALA A 1 110 ? -8.389 8.604 -3.619 1.00 96.44 110 ALA A O 1
ATOM 806 N N . ALA A 1 111 ? -8.561 7.054 -5.240 1.00 97.50 111 ALA A N 1
ATOM 807 C CA . ALA A 1 111 ? -9.045 5.976 -4.380 1.00 97.50 111 ALA A CA 1
ATOM 808 C C . ALA A 1 111 ? -7.980 5.541 -3.365 1.00 97.50 111 ALA A C 1
ATOM 810 O O . ALA A 1 111 ? -8.286 5.419 -2.180 1.00 97.50 111 ALA A O 1
ATOM 811 N N . TYR A 1 112 ? -6.720 5.406 -3.793 1.00 97.44 112 TYR A N 1
ATOM 812 C CA . TYR A 1 112 ? -5.596 5.132 -2.894 1.00 97.44 112 TYR A CA 1
ATOM 813 C C . TYR A 1 112 ? -5.390 6.233 -1.851 1.00 97.44 112 TYR A C 1
ATOM 815 O O . TYR A 1 112 ? -5.231 5.930 -0.667 1.00 97.44 112 TYR A O 1
ATOM 823 N N . VAL A 1 113 ? -5.436 7.501 -2.271 1.00 97.94 113 VAL A N 1
ATOM 824 C CA . VAL A 1 113 ? -5.313 8.653 -1.360 1.00 97.94 113 VAL A CA 1
ATOM 825 C C . VAL A 1 113 ? -6.468 8.676 -0.354 1.00 97.94 113 VAL A C 1
ATOM 827 O O . VAL A 1 113 ? -6.258 8.895 0.839 1.00 97.94 113 VAL A O 1
ATOM 830 N N . GLU A 1 114 ? -7.699 8.425 -0.804 1.00 98.44 114 GLU A N 1
ATOM 831 C CA . GLU A 1 114 ? -8.870 8.397 0.074 1.00 98.44 114 GLU A CA 1
ATOM 832 C C . GLU A 1 114 ? -8.802 7.239 1.081 1.00 98.44 114 GLU A C 1
ATOM 834 O O . GLU A 1 114 ? -9.060 7.434 2.271 1.00 98.44 114 GLU A O 1
ATOM 839 N N . ALA A 1 115 ? -8.390 6.053 0.631 1.00 98.50 115 ALA A N 1
ATOM 840 C CA . ALA A 1 115 ? -8.166 4.890 1.482 1.00 98.50 115 ALA A CA 1
ATOM 841 C C . ALA A 1 115 ? -7.106 5.170 2.559 1.00 98.50 115 ALA A C 1
ATOM 843 O O . ALA A 1 115 ? -7.363 4.958 3.748 1.00 98.50 115 ALA A O 1
ATOM 844 N N . ALA A 1 116 ? -5.951 5.718 2.166 1.00 98.44 116 ALA A N 1
ATOM 845 C CA . ALA A 1 116 ? -4.878 6.096 3.084 1.00 98.44 116 ALA A CA 1
ATOM 846 C C . ALA A 1 116 ? -5.340 7.144 4.103 1.00 98.44 116 ALA A C 1
ATOM 848 O O . ALA A 1 116 ? -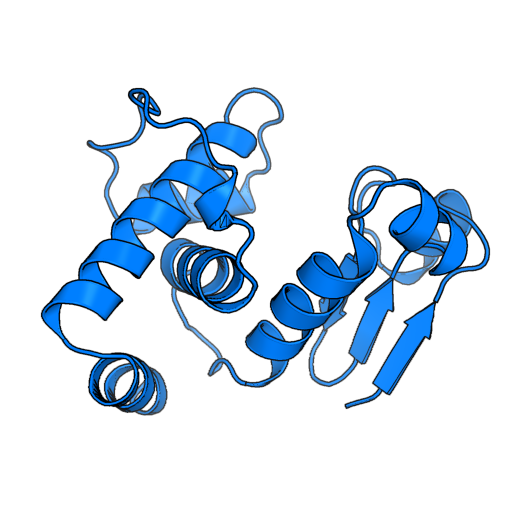5.074 7.014 5.296 1.00 98.44 116 ALA A O 1
ATOM 849 N N . ARG A 1 117 ? -6.109 8.148 3.671 1.00 98.00 117 ARG A N 1
ATOM 850 C CA . ARG A 1 117 ? -6.655 9.175 4.565 1.00 98.00 117 ARG A CA 1
ATOM 851 C C . ARG A 1 117 ? -7.585 8.576 5.620 1.00 98.00 117 ARG A C 1
ATOM 853 O O . ARG A 1 117 ? -7.437 8.878 6.805 1.00 98.00 117 ARG A O 1
ATOM 860 N N . ARG A 1 118 ? -8.526 7.714 5.220 1.00 97.94 118 ARG A N 1
ATOM 861 C CA . ARG A 1 118 ? -9.469 7.066 6.149 1.00 97.94 118 ARG A CA 1
ATOM 862 C C . ARG A 1 118 ? -8.753 6.128 7.121 1.00 97.94 118 ARG A C 1
ATOM 864 O O . ARG A 1 118 ? -9.001 6.198 8.326 1.00 97.94 118 ARG A O 1
ATOM 871 N N . ALA A 1 119 ? -7.842 5.296 6.618 1.00 98.06 119 ALA A N 1
ATOM 872 C CA . ALA A 1 119 ? -7.060 4.367 7.429 1.00 98.06 119 ALA A CA 1
ATOM 873 C C . ALA A 1 119 ? -6.120 5.106 8.396 1.00 98.06 119 ALA A C 1
ATOM 875 O O . ALA A 1 119 ? -6.108 4.814 9.590 1.00 98.06 119 ALA A O 1
ATOM 876 N N . GLY A 1 120 ? -5.412 6.134 7.925 1.00 97.75 120 GLY A N 1
ATOM 877 C CA . GLY A 1 120 ? -4.552 6.976 8.752 1.00 97.75 120 GLY A CA 1
ATOM 878 C C . GLY A 1 120 ? -5.320 7.692 9.863 1.00 97.75 120 GLY A C 1
ATOM 879 O O . GLY A 1 120 ? -4.861 7.746 11.002 1.00 97.75 120 GLY A O 1
ATOM 880 N N . GLN A 1 121 ? -6.535 8.177 9.588 1.00 97.12 121 GLN A N 1
ATOM 881 C CA . GLN A 1 121 ? -7.407 8.728 10.628 1.00 97.12 121 GLN A CA 1
ATOM 882 C C . GLN A 1 121 ? -7.860 7.673 11.645 1.00 97.12 121 GLN A C 1
ATOM 884 O O . GLN A 1 121 ? -7.943 7.971 12.837 1.00 97.12 121 GLN A O 1
ATOM 889 N N . LEU A 1 122 ? -8.160 6.450 11.199 1.00 97.19 122 LEU A N 1
ATOM 890 C CA . LEU A 1 122 ? -8.515 5.346 12.088 1.00 97.19 122 LEU A CA 1
ATOM 891 C C . LEU A 1 122 ? -7.353 5.014 13.033 1.00 97.19 122 LEU A C 1
ATOM 893 O O . LEU A 1 122 ? -7.546 4.986 14.249 1.00 97.19 122 LEU A O 1
ATOM 897 N N . VAL A 1 123 ? -6.145 4.867 12.482 1.00 97.56 123 VAL A N 1
ATOM 898 C CA . VAL A 1 123 ? -4.906 4.642 13.238 1.00 97.56 123 VAL A CA 1
ATOM 899 C C . VAL A 1 123 ? -4.624 5.803 14.189 1.00 97.56 123 VAL A C 1
ATOM 901 O O . VAL A 1 123 ? -4.304 5.567 15.348 1.00 97.56 123 VAL A O 1
ATOM 904 N N . LYS A 1 124 ? -4.801 7.057 13.761 1.00 97.31 124 LYS A N 1
ATOM 905 C CA . LYS A 1 124 ? -4.610 8.230 14.627 1.00 97.31 124 LYS A CA 1
ATOM 906 C C . LYS A 1 124 ? -5.566 8.234 15.823 1.00 97.31 124 LYS A C 1
ATOM 908 O O . LYS A 1 124 ? -5.172 8.646 16.907 1.00 97.31 124 LYS A O 1
ATOM 913 N N . ARG A 1 125 ? -6.818 7.799 15.634 1.00 97.75 125 ARG A N 1
ATOM 914 C CA . ARG A 1 125 ? -7.836 7.785 16.699 1.00 97.75 125 ARG A CA 1
ATOM 915 C C . ARG A 1 125 ? -7.698 6.607 17.661 1.00 97.75 125 ARG A C 1
ATOM 917 O O . ARG A 1 125 ? -7.968 6.778 18.841 1.00 97.75 125 ARG A O 1
ATOM 924 N N . ARG A 1 126 ? -7.353 5.418 17.158 1.00 96.81 126 ARG A N 1
ATOM 925 C CA . ARG A 1 126 ? -7.387 4.161 17.936 1.00 96.81 126 ARG A CA 1
ATOM 926 C C . ARG A 1 126 ? -6.004 3.599 18.269 1.00 96.81 126 ARG A C 1
ATOM 928 O O . ARG A 1 126 ? -5.881 2.748 19.141 1.00 96.81 126 ARG A O 1
ATOM 935 N N . GLY A 1 127 ? -4.967 4.066 17.583 1.00 96.62 127 GLY A N 1
ATOM 936 C CA . GLY A 1 127 ? -3.637 3.471 17.608 1.00 96.62 127 GLY A CA 1
ATOM 937 C C . GLY A 1 127 ? -3.552 2.190 16.775 1.00 96.62 127 GLY A C 1
ATOM 938 O O . GLY A 1 127 ? -4.539 1.494 16.541 1.00 96.62 127 GLY A O 1
ATOM 939 N N . TRP A 1 128 ? -2.336 1.853 16.342 1.00 94.44 128 TRP A N 1
ATOM 940 C CA . TRP A 1 128 ? -2.075 0.652 15.541 1.00 94.44 128 TRP A CA 1
ATOM 941 C C . TRP A 1 128 ? -2.506 -0.641 16.230 1.00 94.44 128 TRP A C 1
ATOM 943 O O . TRP A 1 128 ? -3.078 -1.513 15.586 1.00 94.44 128 TRP A O 1
ATOM 953 N N . LYS A 1 129 ? -2.257 -0.756 17.539 1.00 92.75 129 LYS A N 1
ATOM 954 C CA . LYS A 1 129 ? -2.550 -1.969 18.310 1.00 92.75 129 LYS A CA 1
ATOM 955 C C . LYS A 1 129 ? -4.025 -2.359 18.230 1.00 92.75 129 LYS A C 1
ATOM 957 O O . LYS A 1 129 ? -4.326 -3.514 17.948 1.00 92.75 129 LYS A O 1
ATOM 962 N N . GLU A 1 130 ? -4.927 -1.407 18.458 1.00 94.06 130 GLU A N 1
ATOM 963 C CA . GLU A 1 130 ? -6.364 -1.690 18.445 1.00 94.06 130 GLU A CA 1
ATOM 964 C C . GLU A 1 130 ? -6.868 -1.966 17.028 1.00 94.06 130 GLU A C 1
ATOM 966 O O . GLU A 1 130 ? -7.617 -2.918 16.834 1.00 94.06 130 GLU A O 1
ATOM 971 N N . VAL A 1 131 ? -6.387 -1.219 16.025 1.00 93.50 131 VAL A N 1
ATOM 972 C CA . VAL A 1 131 ? -6.734 -1.480 14.618 1.00 93.50 131 VAL A CA 1
ATOM 973 C C . VAL A 1 131 ? -6.309 -2.888 14.198 1.00 93.50 131 VAL A C 1
ATOM 975 O O . VAL A 1 131 ? -7.118 -3.630 13.654 1.00 93.50 131 VAL A O 1
ATOM 978 N N . ILE A 1 132 ? -5.072 -3.298 14.494 1.00 88.31 132 ILE A N 1
ATOM 979 C CA . ILE A 1 132 ? -4.574 -4.640 14.153 1.00 88.31 132 ILE A CA 1
ATOM 980 C C . ILE A 1 132 ? -5.355 -5.724 14.908 1.00 88.31 132 ILE A C 1
ATOM 982 O O . ILE A 1 132 ? -5.730 -6.732 14.317 1.00 88.31 132 ILE A O 1
ATOM 986 N N . LYS A 1 133 ? -5.655 -5.515 16.195 1.00 86.75 133 LYS A N 1
ATOM 987 C CA . LYS A 1 133 ? -6.432 -6.468 17.001 1.00 86.75 133 LYS A CA 1
ATOM 988 C C . LYS A 1 133 ? -7.850 -6.674 16.463 1.00 86.75 133 LYS A C 1
ATOM 990 O O . LYS A 1 133 ? -8.374 -7.780 16.561 1.00 86.75 133 LYS A O 1
ATOM 995 N N . GLU A 1 134 ? -8.487 -5.625 15.947 1.00 85.81 134 GLU A N 1
ATOM 996 C CA . GLU A 1 134 ? -9.794 -5.730 15.289 1.00 85.81 134 GLU A CA 1
ATOM 997 C C . GLU A 1 134 ? -9.703 -6.527 13.985 1.00 85.81 134 GLU A C 1
ATOM 999 O O . GLU A 1 134 ? -10.560 -7.372 13.743 1.00 85.81 134 GLU A O 1
ATOM 1004 N N . LEU A 1 135 ? -8.643 -6.321 13.197 1.00 84.12 135 LEU A N 1
ATOM 1005 C CA . LEU A 1 135 ? -8.407 -7.083 11.971 1.00 84.12 135 LEU A CA 1
ATOM 1006 C C . LEU A 1 135 ? -8.251 -8.581 12.246 1.00 84.12 135 LEU A C 1
ATOM 1008 O O . LEU A 1 135 ? -8.825 -9.382 11.526 1.00 84.12 135 LEU A O 1
ATOM 1012 N N . SER A 1 136 ? -7.546 -8.977 13.309 1.00 75.94 136 SER A N 1
ATOM 1013 C CA . SER A 1 136 ? -7.344 -10.395 13.656 1.00 75.94 136 SER A CA 1
ATOM 1014 C C . SER A 1 136 ? -8.616 -11.157 14.064 1.00 75.94 136 SER A C 1
ATOM 1016 O O . SER A 1 136 ? -8.526 -12.338 14.387 1.00 75.94 136 SER A O 1
ATOM 1018 N N . LYS A 1 137 ? -9.776 -10.490 14.123 1.00 76.81 137 LYS A N 1
ATOM 1019 C CA . LYS A 1 137 ? -11.082 -11.110 14.403 1.00 76.81 137 LYS A CA 1
ATOM 1020 C C . LYS A 1 137 ? -11.909 -11.385 13.141 1.00 76.81 137 LYS A C 1
ATOM 1022 O O . LYS A 1 137 ? -12.988 -11.959 13.278 1.00 76.81 137 LYS A O 1
ATOM 1027 N N . LEU A 1 138 ? -11.457 -10.902 11.981 1.00 64.50 138 LEU A N 1
ATOM 1028 C CA . LEU A 1 138 ? -12.035 -11.186 10.664 1.00 64.50 138 LEU A CA 1
ATOM 1029 C C . LEU A 1 138 ? -11.569 -12.563 10.180 1.00 64.50 138 LEU A C 1
ATOM 1031 O O . LEU A 1 138 ? -12.406 -13.255 9.565 1.00 64.50 138 LEU A O 1
#